Protein AF-A0A533WYY3-F1 (afdb_monomer_lite)

pLDDT: mean 78.89, std 14.31, range [37.66, 95.88]

Secondary structure (DSSP, 8-state):
-THHHHHHHHHHHHHHHHGGGSB-TTT--B-HHHHHHHHHHHHHHHHHHHHHHHHHHHHHHHHHHHTT--HHHHHHHHHHHHHHHHHHHHHHHHHHTTTTPPP-

Sequence (104 aa):
MEYGVYIPVFAALFYVDNRSKYVNPATGRRDSHRIRQDLKKLFAAFSVSEVIFSITRVLMQYGLLQAGTQPYEASMASSLVAWGTFFVAINSMAKLVRLFRHTP

Foldseek 3Di:
DVCPPCVVVVVVVLCVVCVVVQQDPVPRDGNVVVVVVLVVLLVVLLVVLVVQLVVQLVVQLVVCVVVVHDNVVSNVVSNVVSVVSSVVSSVVSCVVSVSPDDDD

Radius of gyration: 18.16 Å; chains: 1; bounding box: 38×18×56 Å

Structure (mmCIF, N/CA/C/O backbone):
data_AF-A0A533WYY3-F1
#
_entry.id   AF-A0A533WYY3-F1
#
loop_
_atom_site.group_PDB
_atom_site.id
_atom_site.type_symbol
_atom_site.label_atom_id
_atom_site.label_alt_id
_atom_site.label_comp_id
_atom_site.label_asym_id
_atom_site.label_entity_id
_atom_site.label_seq_id
_atom_site.pdbx_PDB_ins_code
_atom_site.Cartn_x
_atom_site.Cartn_y
_atom_site.Cartn_z
_atom_site.occupancy
_atom_site.B_iso_or_equiv
_atom_site.auth_seq_id
_atom_site.auth_comp_id
_atom_site.auth_asym_id
_atom_site.auth_atom_id
_atom_site.pdbx_PDB_model_num
ATOM 1 N N . MET A 1 1 ? 12.966 -0.156 11.685 1.00 46.97 1 MET A N 1
ATOM 2 C CA . MET A 1 1 ? 13.664 -1.429 11.393 1.00 46.97 1 MET A CA 1
ATOM 3 C C . MET A 1 1 ? 12.858 -2.342 10.464 1.00 46.97 1 MET A C 1
ATOM 5 O O . MET A 1 1 ? 13.475 -3.016 9.655 1.00 46.97 1 MET A O 1
ATOM 9 N N . GLU A 1 2 ? 11.517 -2.330 10.491 1.00 55.22 2 GLU A N 1
ATOM 10 C CA . GLU A 1 2 ? 10.671 -3.232 9.673 1.00 55.22 2 GLU A CA 1
ATOM 11 C C . GLU A 1 2 ? 10.769 -3.021 8.145 1.00 55.22 2 GLU A C 1
ATOM 13 O O . GLU A 1 2 ? 10.737 -3.984 7.383 1.00 55.22 2 GLU A O 1
ATOM 18 N N . TYR A 1 3 ? 11.000 -1.791 7.675 1.00 57.44 3 TYR A N 1
ATOM 19 C CA . TYR A 1 3 ? 11.135 -1.498 6.238 1.00 57.44 3 TYR A CA 1
ATOM 20 C C . TYR A 1 3 ? 12.451 -1.987 5.610 1.00 5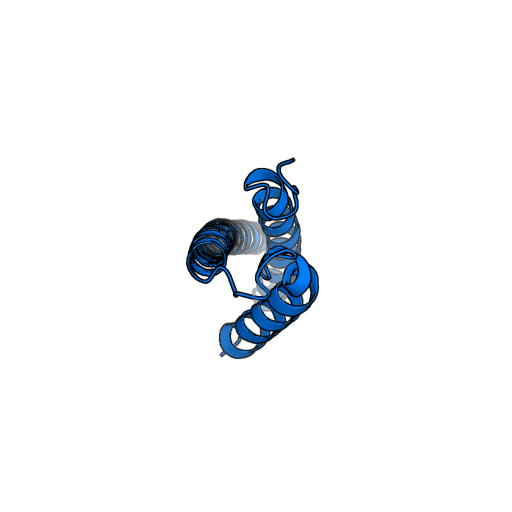7.44 3 TYR A C 1
ATOM 22 O O . TYR A 1 3 ? 12.551 -2.107 4.390 1.00 57.44 3 TYR A O 1
ATOM 30 N N . GLY A 1 4 ? 13.467 -2.281 6.429 1.00 62.44 4 GLY A N 1
ATOM 31 C CA . GLY A 1 4 ? 14.813 -2.621 5.959 1.00 62.44 4 GLY A CA 1
ATOM 32 C C . GLY A 1 4 ? 14.931 -4.008 5.330 1.00 62.44 4 GLY A C 1
ATOM 33 O O . GLY A 1 4 ? 15.888 -4.252 4.607 1.00 62.44 4 GLY A O 1
ATOM 34 N N . VAL A 1 5 ? 13.969 -4.903 5.579 1.00 68.50 5 VAL A N 1
ATOM 35 C CA . VAL A 1 5 ? 13.998 -6.287 5.071 1.00 68.50 5 VAL A CA 1
ATOM 36 C C . VAL A 1 5 ? 13.053 -6.456 3.887 1.00 68.50 5 VAL A C 1
ATOM 38 O O . VAL A 1 5 ? 13.449 -6.966 2.842 1.00 68.50 5 VAL A O 1
ATOM 41 N N . TYR A 1 6 ? 11.814 -5.981 4.011 1.00 65.19 6 TYR A N 1
ATOM 42 C CA . TYR A 1 6 ? 10.808 -6.174 2.969 1.00 65.19 6 TYR A CA 1
ATOM 43 C C . TYR A 1 6 ? 11.150 -5.412 1.671 1.00 65.19 6 TYR A C 1
ATOM 45 O O . TYR A 1 6 ? 11.029 -5.987 0.591 1.00 65.19 6 TYR A O 1
ATOM 53 N N . ILE A 1 7 ? 11.640 -4.166 1.755 1.00 71.31 7 ILE A N 1
ATOM 54 C CA . ILE A 1 7 ? 11.962 -3.349 0.570 1.00 71.31 7 ILE A CA 1
ATOM 55 C C . ILE A 1 7 ? 13.041 -4.011 -0.307 1.00 71.31 7 ILE A C 1
ATOM 57 O O . ILE A 1 7 ? 12.798 -4.171 -1.507 1.00 71.31 7 ILE A O 1
ATOM 61 N N . PRO A 1 8 ? 14.212 -4.428 0.221 1.00 71.81 8 PRO A N 1
ATOM 62 C CA . PRO A 1 8 ? 15.228 -5.071 -0.607 1.00 71.81 8 PRO A CA 1
ATOM 63 C C . PRO A 1 8 ? 14.799 -6.447 -1.122 1.00 71.81 8 PRO A C 1
ATOM 65 O O . PRO A 1 8 ? 15.094 -6.763 -2.274 1.00 71.81 8 PRO A O 1
ATOM 68 N N . VAL A 1 9 ? 14.068 -7.245 -0.333 1.00 74.62 9 VAL A N 1
ATOM 69 C CA . VAL A 1 9 ? 13.549 -8.551 -0.785 1.00 74.62 9 VAL A CA 1
ATOM 70 C C . VAL A 1 9 ? 12.566 -8.371 -1.939 1.00 74.62 9 VAL A C 1
ATOM 72 O O . VAL A 1 9 ? 12.680 -9.037 -2.967 1.00 74.62 9 VAL A O 1
ATOM 75 N N . PHE A 1 10 ? 11.639 -7.425 -1.810 1.00 73.25 10 PHE A N 1
ATOM 76 C CA . PHE A 1 10 ? 10.683 -7.105 -2.860 1.00 73.25 10 PHE A CA 1
ATOM 77 C C . PHE A 1 10 ? 11.373 -6.557 -4.115 1.00 73.25 10 PHE A C 1
ATOM 79 O O . PHE A 1 10 ? 11.071 -7.005 -5.219 1.00 73.25 10 PHE A O 1
ATOM 86 N N . ALA A 1 11 ? 12.348 -5.654 -3.965 1.00 70.19 11 ALA A N 1
ATOM 87 C CA . ALA A 1 11 ? 13.131 -5.138 -5.086 1.00 70.19 11 ALA A CA 1
ATOM 88 C C . ALA A 1 11 ? 13.912 -6.251 -5.810 1.00 70.19 11 ALA A C 1
ATOM 90 O O . ALA A 1 11 ? 13.945 -6.272 -7.042 1.00 70.19 11 ALA A O 1
ATOM 91 N N . ALA A 1 12 ? 14.500 -7.193 -5.064 1.00 72.69 12 ALA A N 1
ATOM 92 C CA . ALA A 1 12 ? 15.213 -8.337 -5.623 1.00 72.69 12 ALA A CA 1
ATOM 93 C C . ALA A 1 12 ? 14.272 -9.277 -6.391 1.00 72.69 12 ALA A C 1
ATOM 95 O O . ALA A 1 12 ? 14.548 -9.601 -7.546 1.00 72.69 12 ALA A O 1
ATOM 96 N N . LEU A 1 13 ? 13.141 -9.666 -5.793 1.00 73.25 13 LEU A N 1
ATOM 97 C CA . LEU A 1 13 ? 12.140 -10.523 -6.436 1.00 73.25 13 LEU A CA 1
ATOM 98 C C . LEU A 1 13 ? 11.544 -9.860 -7.683 1.00 73.25 13 LEU A C 1
ATOM 100 O O . LEU A 1 13 ? 11.487 -10.481 -8.742 1.00 73.25 13 LEU A O 1
ATOM 104 N N . PHE A 1 14 ? 11.181 -8.579 -7.589 1.00 71.12 14 PHE A N 1
ATOM 105 C CA . PHE A 1 14 ? 10.667 -7.805 -8.717 1.00 71.12 14 PHE A CA 1
ATOM 106 C C . PHE A 1 14 ? 11.678 -7.726 -9.866 1.00 71.12 14 PHE A C 1
ATOM 108 O O . PHE A 1 14 ? 11.312 -7.858 -11.040 1.00 71.12 14 PHE A O 1
ATOM 115 N N . TYR A 1 15 ? 12.958 -7.530 -9.532 1.00 69.69 15 TYR A N 1
ATOM 116 C CA . TYR A 1 15 ? 14.034 -7.523 -10.512 1.00 69.69 15 TYR A CA 1
ATOM 117 C C . TYR A 1 15 ? 14.202 -8.892 -11.177 1.00 69.69 15 TYR A C 1
ATOM 119 O O . TYR A 1 15 ? 14.308 -8.942 -12.400 1.00 69.69 15 TYR A O 1
ATOM 127 N N . VAL A 1 16 ? 14.198 -9.988 -10.411 1.00 71.81 16 VAL A N 1
ATOM 128 C CA . VAL A 1 16 ? 14.312 -11.355 -10.951 1.00 71.81 16 VAL A CA 1
ATOM 129 C C . VAL A 1 16 ? 13.164 -11.668 -11.909 1.00 71.81 16 VAL A C 1
ATOM 131 O O . VAL A 1 16 ? 13.428 -12.157 -13.007 1.00 71.81 16 VAL A O 1
ATOM 134 N N . ASP A 1 17 ? 11.933 -11.328 -11.533 1.00 69.94 17 ASP A N 1
ATOM 135 C CA . ASP A 1 17 ? 10.726 -11.597 -12.322 1.00 69.94 17 ASP A CA 1
ATOM 136 C C . ASP A 1 17 ? 10.690 -10.790 -13.635 1.00 69.94 17 ASP A C 1
ATOM 138 O O . ASP A 1 17 ? 10.355 -11.302 -14.701 1.00 69.94 17 ASP A O 1
ATOM 142 N N . ASN A 1 18 ? 11.146 -9.532 -13.605 1.00 66.88 18 ASN A N 1
ATOM 143 C CA . ASN A 1 18 ? 11.105 -8.646 -14.773 1.00 66.88 18 ASN A CA 1
ATOM 144 C C . ASN A 1 18 ? 12.433 -8.566 -15.547 1.00 66.88 18 ASN A C 1
ATOM 146 O O . ASN A 1 18 ? 12.507 -7.851 -16.547 1.00 66.88 18 ASN A O 1
ATOM 150 N N . ARG A 1 19 ? 13.486 -9.303 -15.153 1.00 66.81 19 ARG A N 1
ATOM 151 C CA . ARG A 1 19 ? 14.838 -9.186 -15.748 1.00 66.81 19 ARG A CA 1
ATOM 152 C C . ARG A 1 19 ? 14.858 -9.362 -17.267 1.00 66.81 19 ARG A C 1
ATOM 154 O O . ARG A 1 19 ? 15.629 -8.691 -17.947 1.00 66.81 19 ARG A O 1
ATOM 161 N N . SER A 1 20 ? 13.982 -10.220 -17.794 1.00 63.19 20 SER A N 1
ATOM 162 C CA . SER A 1 20 ? 13.882 -10.504 -19.230 1.00 63.19 20 SER A CA 1
ATOM 163 C C . SER A 1 20 ? 13.279 -9.352 -20.047 1.00 63.19 20 SER A C 1
ATOM 165 O O . SER A 1 20 ? 13.511 -9.295 -21.249 1.00 63.19 20 SER A O 1
ATOM 167 N N . LYS A 1 21 ? 12.545 -8.415 -19.424 1.00 64.69 21 LYS A N 1
ATOM 168 C CA . LYS A 1 21 ? 11.984 -7.222 -20.094 1.00 64.69 21 LYS A CA 1
ATOM 169 C C . LYS A 1 21 ? 13.010 -6.121 -20.349 1.00 64.69 21 LYS A C 1
ATOM 171 O O . LYS A 1 21 ? 12.769 -5.244 -21.175 1.00 64.69 21 LYS A O 1
ATOM 176 N N . TYR A 1 22 ? 14.111 -6.112 -19.601 1.00 65.31 22 TYR A N 1
ATOM 177 C CA . TYR A 1 22 ? 15.064 -4.999 -19.610 1.00 65.31 22 TYR A CA 1
ATOM 178 C C . TYR A 1 22 ? 16.302 -5.262 -20.467 1.00 65.31 22 TYR A C 1
ATOM 180 O O . TYR A 1 22 ? 17.159 -4.386 -20.571 1.00 65.31 22 TYR A O 1
ATOM 188 N N . VAL A 1 23 ? 16.421 -6.450 -21.059 1.00 67.81 23 VAL A N 1
ATOM 189 C CA . VAL A 1 23 ? 17.509 -6.802 -21.972 1.00 67.81 23 VAL A CA 1
ATOM 190 C C . VAL A 1 23 ? 16.953 -6.764 -23.384 1.00 67.81 23 VAL A C 1
ATOM 192 O O . VAL A 1 23 ? 16.017 -7.492 -23.702 1.00 67.81 23 VAL A O 1
ATOM 195 N N . ASN A 1 24 ? 17.502 -5.891 -24.226 1.00 62.69 24 ASN A N 1
ATOM 196 C CA . ASN A 1 24 ? 17.064 -5.790 -25.610 1.00 62.69 24 ASN A CA 1
ATOM 197 C C . ASN A 1 24 ? 17.518 -7.050 -26.381 1.00 62.69 24 ASN A C 1
ATOM 199 O O . ASN A 1 24 ? 18.729 -7.260 -26.506 1.00 62.69 24 ASN A O 1
ATOM 203 N N . PRO A 1 25 ? 16.595 -7.879 -26.906 1.00 61.06 25 PRO A N 1
ATOM 204 C CA . PRO A 1 25 ? 16.933 -9.168 -27.515 1.00 61.06 25 PRO A CA 1
ATOM 205 C C . PRO A 1 25 ? 17.814 -9.041 -28.766 1.00 61.06 25 PRO A C 1
ATOM 207 O O . PRO A 1 25 ? 18.536 -9.976 -29.091 1.00 61.06 25 PRO A O 1
ATOM 210 N N . ALA A 1 26 ? 17.810 -7.883 -29.436 1.00 60.03 26 ALA A N 1
ATO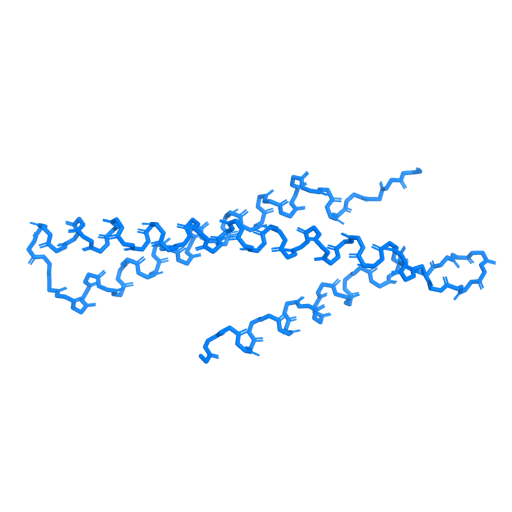M 211 C CA . ALA A 1 26 ? 18.599 -7.650 -30.647 1.00 60.03 26 ALA A CA 1
ATOM 212 C C . ALA A 1 26 ? 20.035 -7.155 -30.380 1.00 60.03 26 ALA A C 1
ATOM 214 O O . ALA A 1 26 ? 20.904 -7.303 -31.231 1.00 60.03 26 ALA A O 1
ATOM 215 N N . THR A 1 27 ? 20.301 -6.537 -29.222 1.00 66.12 27 THR A N 1
ATOM 216 C CA . THR A 1 27 ? 21.604 -5.895 -28.932 1.00 66.12 27 THR A CA 1
ATOM 217 C C . THR A 1 27 ? 22.262 -6.379 -27.643 1.00 66.12 27 THR A C 1
ATOM 219 O O . THR A 1 27 ? 23.393 -5.991 -27.355 1.00 66.12 27 THR A O 1
ATOM 222 N N . GLY A 1 28 ? 21.560 -7.173 -26.826 1.00 65.75 28 GLY A N 1
ATOM 223 C CA . GLY A 1 28 ? 22.019 -7.632 -25.511 1.00 65.75 28 GLY A CA 1
ATOM 224 C C . GLY A 1 28 ? 22.198 -6.512 -24.478 1.00 65.75 28 GLY A C 1
ATOM 225 O O . GLY A 1 28 ? 22.589 -6.771 -23.340 1.00 65.75 28 GLY A O 1
ATOM 226 N N . ARG A 1 29 ? 21.923 -5.252 -24.846 1.00 66.12 29 ARG A N 1
ATOM 227 C CA . ARG A 1 29 ? 22.117 -4.088 -23.979 1.00 66.12 29 ARG A CA 1
ATOM 228 C C . ARG A 1 29 ? 20.940 -3.919 -23.027 1.00 66.12 29 ARG A C 1
ATOM 230 O O . ARG A 1 29 ? 19.779 -4.118 -23.388 1.00 66.12 29 ARG A O 1
ATOM 237 N N . ARG A 1 30 ? 21.268 -3.534 -21.795 1.00 68.44 30 ARG A N 1
ATOM 238 C CA . ARG A 1 30 ? 20.318 -3.341 -20.700 1.00 68.44 30 ARG A CA 1
ATOM 239 C C . ARG A 1 30 ? 19.717 -1.938 -20.767 1.00 68.44 30 ARG A C 1
ATOM 241 O O . ARG A 1 30 ? 20.450 -0.951 -20.722 1.00 68.44 30 ARG A O 1
ATOM 248 N N . ASP A 1 31 ? 18.396 -1.845 -20.848 1.00 72.69 31 ASP A N 1
ATOM 249 C CA . ASP A 1 31 ? 17.674 -0.572 -20.862 1.00 72.69 31 ASP A CA 1
ATOM 250 C C . ASP A 1 31 ? 17.508 -0.030 -19.431 1.00 72.69 31 ASP A C 1
ATOM 252 O O . ASP A 1 31 ? 16.482 -0.190 -18.762 1.00 72.69 31 ASP A O 1
ATOM 256 N N . SER A 1 32 ? 18.571 0.609 -18.940 1.00 69.69 32 SER A N 1
ATOM 257 C CA . SER A 1 32 ? 18.606 1.235 -17.612 1.00 69.69 32 SER A CA 1
ATOM 258 C C . SER A 1 32 ? 17.599 2.379 -17.448 1.00 69.69 32 SER A C 1
ATOM 260 O O . SER A 1 32 ? 17.224 2.695 -16.316 1.00 69.69 32 SER A O 1
ATOM 262 N N . HIS A 1 33 ? 17.141 3.000 -18.541 1.00 73.44 33 HIS A N 1
ATOM 263 C CA . HIS A 1 33 ? 16.135 4.060 -18.482 1.00 73.44 33 HIS A CA 1
ATOM 264 C C . HIS A 1 33 ? 14.767 3.477 -18.105 1.00 73.44 33 HIS A C 1
ATOM 266 O O . HIS A 1 33 ? 14.123 3.957 -17.166 1.00 73.44 33 HIS A O 1
ATOM 272 N N . ARG A 1 34 ? 14.372 2.378 -18.758 1.00 72.62 34 ARG A N 1
ATOM 273 C CA . ARG A 1 34 ? 13.119 1.667 -18.469 1.00 72.62 34 ARG A CA 1
ATOM 274 C C . ARG A 1 34 ? 13.094 1.089 -17.051 1.00 72.62 34 ARG A C 1
ATOM 276 O O . ARG A 1 34 ? 12.101 1.256 -16.348 1.00 72.62 34 ARG A O 1
ATOM 283 N N . ILE A 1 35 ? 14.222 0.543 -16.581 1.00 73.75 35 ILE A N 1
ATOM 284 C CA . ILE A 1 35 ? 14.383 0.079 -15.189 1.00 73.75 35 ILE A CA 1
ATOM 285 C C . ILE A 1 35 ? 14.114 1.216 -14.191 1.00 73.75 35 ILE A C 1
ATOM 287 O O . ILE A 1 35 ? 13.330 1.051 -13.256 1.00 73.75 35 ILE A O 1
ATOM 291 N N . ARG A 1 36 ? 14.740 2.388 -14.380 1.00 71.75 36 ARG A N 1
ATOM 292 C CA . ARG A 1 36 ? 14.544 3.543 -13.483 1.00 71.75 36 ARG A CA 1
ATOM 293 C C . ARG A 1 36 ? 13.098 4.035 -13.486 1.00 71.75 36 ARG A C 1
ATOM 295 O O . ARG A 1 36 ? 12.602 4.454 -12.442 1.00 71.75 36 ARG A O 1
ATOM 302 N N . GLN A 1 37 ? 12.424 4.003 -14.632 1.00 78.25 37 GLN A N 1
ATOM 303 C CA . GLN A 1 37 ? 11.025 4.414 -14.734 1.00 78.25 37 GLN A CA 1
ATOM 304 C C . GLN A 1 37 ? 10.089 3.458 -13.982 1.00 78.25 37 GLN A C 1
ATOM 306 O O . GLN A 1 37 ? 9.200 3.918 -13.262 1.00 78.25 37 GLN A O 1
ATOM 311 N N . ASP A 1 38 ? 10.311 2.149 -14.095 1.00 76.06 38 ASP A N 1
ATOM 312 C CA . ASP A 1 38 ? 9.512 1.144 -13.389 1.00 76.06 38 ASP A CA 1
ATOM 313 C C . ASP A 1 38 ? 9.797 1.124 -11.879 1.00 76.06 38 ASP A C 1
ATOM 315 O O . ASP A 1 38 ? 8.867 0.997 -11.086 1.00 76.06 38 ASP A O 1
ATOM 319 N N . LEU A 1 39 ? 11.032 1.411 -11.456 1.00 76.88 39 LEU A N 1
ATOM 320 C CA . LEU A 1 39 ? 11.358 1.666 -10.045 1.00 76.88 39 LEU A CA 1
ATOM 321 C C . LEU A 1 39 ? 10.610 2.879 -9.474 1.00 76.88 39 LEU A C 1
ATOM 323 O O . LEU A 1 39 ? 10.082 2.799 -8.369 1.00 76.88 39 LEU A O 1
ATOM 327 N N . LYS A 1 40 ? 10.520 3.994 -10.214 1.00 77.88 40 LYS A N 1
ATOM 328 C CA . LYS A 1 40 ? 9.759 5.181 -9.767 1.00 77.88 40 LYS A CA 1
ATOM 329 C C . LYS A 1 40 ? 8.276 4.866 -9.584 1.00 77.88 40 LYS A C 1
ATOM 331 O O . LYS A 1 40 ? 7.673 5.271 -8.596 1.00 77.88 40 LYS A O 1
ATOM 336 N N . LYS A 1 41 ? 7.700 4.123 -10.529 1.00 80.88 41 LYS A N 1
ATOM 337 C CA . LYS A 1 41 ? 6.317 3.636 -10.476 1.00 80.88 41 LYS A CA 1
ATOM 338 C C . LYS A 1 41 ? 6.073 2.731 -9.269 1.00 80.88 41 LYS A C 1
ATOM 340 O O . LYS A 1 41 ? 5.069 2.890 -8.580 1.00 80.88 41 LYS A O 1
ATOM 345 N N . LEU A 1 42 ? 7.003 1.815 -9.008 1.00 80.25 42 LEU A N 1
ATOM 346 C CA . LEU A 1 42 ? 6.956 0.906 -7.870 1.00 80.25 42 LEU A CA 1
ATOM 347 C C . LEU A 1 42 ? 7.032 1.662 -6.542 1.00 80.25 42 LEU A C 1
ATOM 349 O O . LEU A 1 42 ? 6.226 1.415 -5.650 1.00 80.25 42 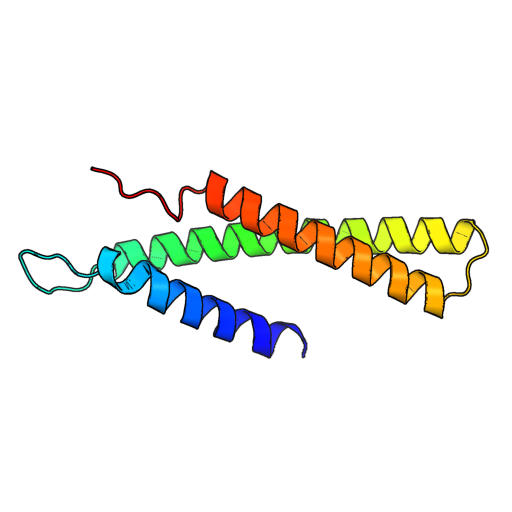LEU A O 1
ATOM 353 N N . PHE A 1 43 ? 7.952 2.621 -6.441 1.00 80.88 43 PHE A N 1
ATOM 354 C CA . PHE A 1 43 ? 8.087 3.470 -5.263 1.00 80.88 43 PHE A CA 1
ATOM 355 C C . PHE A 1 43 ? 6.816 4.290 -5.019 1.00 80.88 43 PHE A C 1
ATOM 357 O O . PHE A 1 43 ? 6.317 4.314 -3.903 1.00 80.88 43 PHE A O 1
ATOM 364 N N . ALA A 1 44 ? 6.231 4.881 -6.066 1.00 83.88 44 ALA A N 1
ATOM 365 C CA . ALA A 1 44 ? 4.970 5.612 -5.951 1.00 83.88 44 ALA A CA 1
ATOM 366 C C . ALA A 1 44 ? 3.811 4.712 -5.478 1.00 83.88 44 ALA A C 1
ATOM 368 O O . ALA A 1 44 ? 3.069 5.089 -4.574 1.00 83.88 44 ALA A O 1
ATOM 369 N N . ALA A 1 45 ? 3.678 3.508 -6.045 1.00 85.19 45 ALA A N 1
ATOM 370 C CA . ALA A 1 45 ? 2.684 2.521 -5.618 1.00 85.19 45 ALA A CA 1
ATOM 371 C C . ALA A 1 45 ? 2.862 2.115 -4.146 1.00 85.19 45 ALA A C 1
ATOM 373 O O . ALA A 1 45 ? 1.883 2.031 -3.400 1.00 85.19 45 ALA A O 1
ATOM 374 N N . PHE A 1 46 ? 4.110 1.898 -3.728 1.00 85.19 46 PHE A N 1
ATOM 375 C CA . PHE A 1 46 ? 4.455 1.585 -2.348 1.00 85.19 46 PHE A CA 1
ATOM 376 C C . PHE A 1 46 ? 4.089 2.738 -1.405 1.00 85.19 46 PHE A C 1
ATOM 378 O O . PHE A 1 46 ? 3.362 2.519 -0.441 1.00 85.19 46 PHE A O 1
ATOM 385 N N . SER A 1 47 ? 4.491 3.974 -1.723 1.00 86.44 47 SER A N 1
ATOM 386 C CA . SER A 1 47 ? 4.177 5.154 -0.906 1.00 86.44 47 SER A CA 1
ATOM 387 C C . SER A 1 47 ? 2.673 5.356 -0.716 1.00 86.44 47 SER A C 1
ATOM 389 O O . SER A 1 47 ? 2.232 5.621 0.398 1.00 86.44 47 SER A O 1
ATOM 391 N N . VAL A 1 48 ? 1.871 5.197 -1.774 1.00 88.56 48 VAL A N 1
ATOM 392 C CA . VAL A 1 48 ? 0.405 5.305 -1.667 1.00 88.56 48 VAL A CA 1
ATOM 393 C C . VAL A 1 48 ? -0.166 4.205 -0.769 1.00 88.56 48 VAL A C 1
ATOM 395 O O . VAL A 1 48 ? -1.023 4.478 0.069 1.00 88.56 48 VAL A O 1
ATOM 398 N N . SER A 1 49 ? 0.330 2.975 -0.906 1.00 89.19 49 SER A N 1
ATOM 399 C CA . SER A 1 49 ? -0.121 1.842 -0.088 1.00 89.19 49 SER A CA 1
ATOM 400 C C . SER A 1 49 ? 0.227 2.034 1.389 1.00 89.19 49 SER A C 1
ATOM 402 O O . SER A 1 49 ? -0.582 1.704 2.252 1.00 89.19 49 SER A O 1
ATOM 404 N N . GLU A 1 50 ? 1.380 2.634 1.683 1.00 88.69 50 GLU A N 1
ATOM 405 C CA . GLU A 1 50 ? 1.811 2.934 3.051 1.00 88.69 50 GLU A CA 1
ATOM 406 C C . GLU A 1 50 ? 0.932 3.994 3.726 1.00 88.69 50 GLU A C 1
ATOM 408 O O . GLU A 1 50 ? 0.576 3.883 4.901 1.00 88.69 50 GLU A O 1
ATOM 413 N N . VAL A 1 51 ? 0.520 5.016 2.972 1.00 93.19 51 VAL A N 1
ATOM 414 C CA . VAL A 1 51 ? -0.430 6.020 3.470 1.00 93.19 51 VAL A CA 1
ATOM 415 C C . VAL A 1 51 ? -1.765 5.358 3.818 1.00 93.19 51 VAL A C 1
ATOM 417 O O . VAL A 1 51 ? -2.314 5.620 4.888 1.00 93.19 51 VAL A O 1
ATOM 420 N N . ILE A 1 52 ? -2.254 4.455 2.960 1.00 92.88 52 ILE A N 1
ATOM 421 C CA . ILE A 1 52 ? -3.475 3.680 3.222 1.00 92.88 52 ILE A CA 1
ATOM 422 C C . ILE A 1 52 ? -3.304 2.824 4.482 1.00 92.88 52 ILE A C 1
ATOM 424 O O . ILE A 1 52 ? -4.157 2.885 5.364 1.00 92.88 52 ILE A O 1
ATOM 428 N N . PHE A 1 53 ? -2.193 2.091 4.611 1.00 92.94 53 PHE A N 1
ATOM 429 C CA . PHE A 1 53 ? -1.883 1.294 5.803 1.00 92.94 53 PHE A CA 1
ATOM 430 C C . PHE A 1 53 ? -1.950 2.132 7.081 1.00 92.94 53 PHE A C 1
ATOM 432 O O . PHE A 1 53 ? -2.636 1.758 8.033 1.00 92.94 53 PHE A O 1
ATOM 439 N N . SER A 1 54 ? -1.272 3.282 7.090 1.00 93.62 54 SER A N 1
ATOM 440 C CA . SER A 1 54 ? -1.197 4.158 8.258 1.00 93.62 54 SER A CA 1
ATOM 441 C C . SER A 1 54 ? -2.581 4.671 8.669 1.00 93.62 54 SER A C 1
ATOM 443 O O . SER A 1 54 ? -2.964 4.564 9.836 1.00 93.62 54 SER A O 1
ATOM 445 N N . ILE A 1 55 ? -3.379 5.138 7.701 1.00 95.88 55 ILE A N 1
ATOM 446 C CA . ILE A 1 55 ? -4.746 5.618 7.949 1.00 95.88 55 ILE A CA 1
ATOM 447 C C . ILE A 1 55 ? -5.634 4.479 8.463 1.00 95.88 55 ILE A C 1
ATOM 449 O O . ILE A 1 55 ? -6.289 4.633 9.494 1.00 95.88 55 ILE A O 1
ATOM 453 N N . THR A 1 56 ? -5.636 3.323 7.792 1.00 94.31 56 THR A N 1
ATOM 454 C CA . THR A 1 56 ? -6.442 2.162 8.196 1.00 94.31 56 THR A CA 1
ATOM 455 C C . THR A 1 56 ? -6.079 1.693 9.600 1.00 94.31 56 THR A C 1
ATOM 457 O O . THR A 1 56 ? -6.976 1.442 10.406 1.00 94.31 56 THR A O 1
ATOM 460 N N . ARG A 1 57 ? -4.784 1.619 9.927 1.00 94.94 57 ARG A N 1
ATOM 461 C CA . ARG A 1 57 ? -4.315 1.204 11.252 1.00 94.94 57 ARG A CA 1
ATOM 462 C C . ARG A 1 57 ? -4.820 2.146 12.339 1.00 94.94 57 ARG A C 1
ATOM 464 O O . ARG A 1 57 ? -5.365 1.676 13.334 1.00 94.94 57 ARG A O 1
ATOM 471 N N . VAL A 1 58 ? -4.670 3.457 12.142 1.00 95.00 58 VAL A N 1
ATOM 472 C CA . VAL A 1 58 ? -5.090 4.464 13.128 1.00 95.00 58 VAL A CA 1
ATOM 473 C C . VAL A 1 58 ? -6.605 4.452 13.313 1.00 95.00 58 VAL A C 1
ATOM 475 O O . VAL A 1 58 ? -7.069 4.395 14.450 1.00 95.00 58 VAL A O 1
ATOM 478 N N . LEU A 1 59 ? -7.377 4.446 12.221 1.00 95.62 59 LEU A N 1
ATOM 479 C CA . LEU A 1 59 ? -8.841 4.419 12.288 1.00 95.62 59 LEU A CA 1
ATOM 480 C C . LEU A 1 59 ? -9.354 3.157 12.987 1.00 95.62 59 LEU A C 1
ATOM 482 O O . LEU A 1 59 ? -10.197 3.248 13.879 1.00 95.62 59 LEU A O 1
ATOM 486 N N . MET A 1 60 ? -8.816 1.989 12.625 1.00 94.38 60 MET A N 1
ATOM 487 C CA . MET A 1 60 ? -9.241 0.722 13.216 1.00 94.38 60 MET A CA 1
ATOM 488 C C . MET A 1 60 ? -8.856 0.637 14.695 1.00 94.38 60 MET A C 1
ATOM 490 O O . MET A 1 60 ? -9.662 0.218 15.523 1.00 94.38 60 MET A O 1
ATOM 494 N N . GLN A 1 61 ? -7.646 1.074 15.049 1.00 94.50 61 GLN A N 1
ATOM 495 C CA . GLN A 1 61 ? -7.196 1.086 16.438 1.00 94.50 61 GLN A CA 1
ATOM 496 C C . GLN A 1 61 ? -8.042 2.030 17.292 1.00 94.50 61 GLN A C 1
ATOM 498 O O . GLN A 1 61 ? -8.459 1.654 18.384 1.00 94.50 61 GLN A O 1
ATOM 503 N N . TYR A 1 62 ? -8.329 3.231 16.787 1.00 95.25 62 TYR A N 1
ATOM 504 C CA . TYR A 1 62 ? -9.184 4.194 17.472 1.00 95.25 62 TYR A CA 1
ATOM 505 C C . TYR A 1 62 ? -10.602 3.647 17.680 1.00 95.25 62 TYR A C 1
ATOM 507 O O . TYR A 1 62 ? -11.120 3.710 18.794 1.00 95.25 62 TYR A O 1
ATOM 515 N N . GLY A 1 63 ? -11.195 3.040 16.647 1.00 94.62 63 GLY A N 1
ATOM 516 C CA . GLY A 1 63 ? -12.520 2.425 16.744 1.00 94.62 63 GLY A CA 1
ATOM 517 C C . GLY A 1 63 ? -12.582 1.288 17.769 1.00 94.62 63 GLY A C 1
ATOM 518 O O . GLY A 1 63 ? -13.509 1.233 18.574 1.00 94.62 63 GLY A O 1
ATOM 519 N N . LEU A 1 64 ? -11.570 0.415 17.807 1.00 94.12 64 LEU A N 1
ATOM 520 C CA . LEU A 1 64 ? -11.508 -0.684 18.780 1.00 94.12 64 LEU A CA 1
ATOM 521 C C . LEU A 1 64 ? -11.329 -0.184 20.219 1.00 94.12 64 LEU A C 1
ATOM 523 O O . LEU A 1 64 ? -11.949 -0.725 21.136 1.00 94.12 64 LEU A O 1
ATOM 527 N N . LEU A 1 65 ? -10.526 0.865 20.417 1.00 95.25 65 LEU A N 1
ATOM 528 C CA . LEU A 1 65 ? -10.361 1.502 21.726 1.00 95.25 65 LEU A CA 1
ATOM 529 C C . LEU A 1 65 ? -11.666 2.146 22.211 1.00 95.25 65 LEU A C 1
ATOM 531 O O . LEU A 1 65 ? -12.018 1.996 23.378 1.00 95.25 65 LEU A O 1
ATOM 535 N N . GLN A 1 66 ? -12.415 2.811 21.325 1.00 95.12 66 GLN A N 1
ATOM 536 C CA . GLN A 1 66 ? -13.737 3.352 21.663 1.00 95.12 66 GLN A CA 1
ATOM 537 C C . GLN A 1 66 ? -14.752 2.260 22.016 1.00 95.12 66 GLN A C 1
ATOM 539 O O . GLN A 1 66 ? -15.608 2.477 22.869 1.00 95.12 66 GLN A O 1
ATOM 544 N N . ALA A 1 67 ? -14.634 1.078 21.410 1.00 93.12 67 ALA A N 1
ATOM 545 C CA . ALA A 1 67 ? -15.454 -0.086 21.738 1.00 93.12 67 ALA A CA 1
ATOM 546 C C . ALA A 1 67 ? -15.073 -0.759 23.077 1.00 93.12 67 ALA A C 1
ATOM 548 O O . ALA A 1 67 ? -15.677 -1.765 23.443 1.00 93.12 67 ALA A O 1
ATOM 549 N N . GLY A 1 68 ? -14.085 -0.230 23.811 1.00 92.12 68 GLY A N 1
ATOM 550 C CA . GLY A 1 68 ? -13.648 -0.760 25.107 1.00 92.12 68 GLY A CA 1
ATOM 551 C C . GLY A 1 68 ? -12.676 -1.940 25.015 1.00 92.12 68 GLY A C 1
ATOM 552 O O . GLY A 1 68 ? -12.423 -2.607 26.016 1.00 92.12 68 GLY A O 1
ATOM 553 N N . THR A 1 69 ? -12.119 -2.199 23.829 1.00 92.12 69 THR A N 1
ATOM 554 C CA . THR A 1 69 ? -11.125 -3.262 23.624 1.00 92.12 69 THR A CA 1
ATOM 555 C C . THR A 1 69 ? -9.813 -2.893 24.316 1.00 92.12 69 THR A C 1
ATOM 557 O O . THR A 1 69 ? -9.415 -1.723 24.325 1.00 92.12 69 THR A O 1
ATOM 560 N N . GLN A 1 70 ? -9.095 -3.878 24.864 1.00 94.12 70 GLN A N 1
ATOM 561 C CA . GLN A 1 70 ? -7.800 -3.609 25.486 1.00 94.12 70 GLN A CA 1
ATOM 562 C C . GLN A 1 70 ? -6.792 -3.041 24.469 1.00 94.12 70 GLN A C 1
ATOM 564 O O . GLN A 1 70 ? -6.766 -3.480 23.316 1.00 94.12 70 GLN A O 1
ATOM 569 N N . PRO A 1 71 ? -5.897 -2.118 24.877 1.00 91.81 71 PRO A N 1
ATOM 570 C CA . PRO A 1 71 ? -4.960 -1.475 23.954 1.00 91.81 71 PRO A CA 1
ATOM 571 C C . PRO A 1 71 ? -4.053 -2.437 23.179 1.00 91.81 71 PRO A C 1
ATOM 573 O O . PRO A 1 71 ? -3.729 -2.172 22.020 1.00 91.81 71 PRO A O 1
ATOM 576 N N . TYR A 1 72 ? -3.651 -3.553 23.794 1.00 93.50 72 TYR A N 1
ATOM 577 C CA . TYR A 1 72 ? -2.800 -4.547 23.137 1.00 93.50 72 TYR A CA 1
ATOM 578 C C . TYR A 1 72 ? -3.563 -5.289 22.024 1.00 93.50 72 TYR A C 1
ATOM 580 O O . TYR A 1 72 ? -3.071 -5.372 20.898 1.00 93.50 72 TYR A O 1
ATOM 588 N N . GLU A 1 73 ? -4.789 -5.743 22.303 1.00 92.25 73 GLU A N 1
ATOM 589 C CA . GLU A 1 73 ? -5.648 -6.446 21.340 1.00 92.25 73 GLU A CA 1
ATOM 590 C C . GLU A 1 73 ? -6.041 -5.525 20.188 1.00 92.25 73 GLU A C 1
ATOM 592 O O . GLU A 1 73 ? -5.939 -5.902 19.019 1.00 92.25 73 GLU A O 1
ATOM 597 N N . ALA A 1 74 ? -6.404 -4.280 20.513 1.00 93.69 74 ALA A N 1
ATOM 598 C CA . ALA A 1 74 ? -6.736 -3.258 19.532 1.00 93.69 74 ALA A CA 1
ATOM 599 C C . ALA A 1 74 ? -5.565 -2.986 18.575 1.00 93.69 74 ALA A C 1
ATOM 601 O O . ALA A 1 74 ? -5.771 -2.871 17.368 1.00 93.69 74 ALA A O 1
ATOM 602 N N . SER A 1 75 ? -4.335 -2.921 19.098 1.00 92.75 75 SER A N 1
ATOM 603 C CA . SER A 1 75 ? -3.118 -2.725 18.300 1.00 92.75 75 SER A CA 1
ATOM 604 C C . SER A 1 75 ? -2.813 -3.921 17.393 1.00 92.75 75 SER A C 1
ATOM 606 O O . SER A 1 75 ? -2.452 -3.743 16.227 1.00 92.75 75 SER A O 1
ATOM 608 N N . MET A 1 76 ? -2.976 -5.147 17.895 1.00 94.31 76 MET A N 1
ATOM 609 C CA . MET A 1 76 ? -2.753 -6.353 17.094 1.00 94.31 76 MET A CA 1
ATOM 610 C C . MET A 1 76 ? -3.780 -6.471 15.965 1.00 94.31 76 MET A C 1
ATOM 612 O O . MET A 1 76 ? -3.401 -6.630 14.802 1.00 94.31 76 MET A O 1
ATOM 616 N N . ALA A 1 77 ? -5.068 -6.333 16.288 1.00 93.62 77 ALA A N 1
ATOM 617 C CA . ALA A 1 77 ? -6.150 -6.430 15.315 1.00 93.62 77 ALA A CA 1
ATOM 618 C C . ALA A 1 77 ? -6.072 -5.323 14.252 1.00 93.62 77 ALA A C 1
ATOM 620 O O . ALA A 1 77 ? -6.174 -5.611 13.058 1.00 93.62 77 ALA A O 1
ATOM 621 N N . SER A 1 78 ? -5.818 -4.072 14.654 1.00 93.06 78 SER A N 1
ATOM 622 C CA . SER A 1 78 ? -5.671 -2.961 13.708 1.00 93.06 78 SER A CA 1
ATOM 623 C C . SER A 1 78 ? -4.484 -3.159 12.770 1.00 93.06 78 S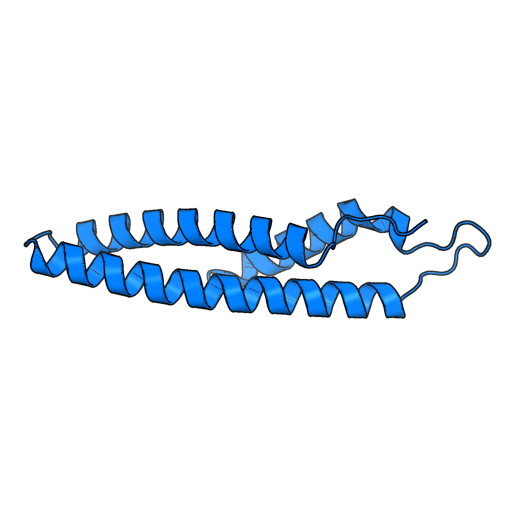ER A C 1
ATOM 625 O O . SER A 1 78 ? -4.598 -2.898 11.572 1.00 93.06 78 SER A O 1
ATOM 627 N N . SER A 1 79 ? -3.363 -3.669 13.287 1.00 93.44 79 SER A N 1
ATOM 628 C CA . SER A 1 79 ? -2.167 -3.936 12.487 1.00 93.44 79 SER A CA 1
ATOM 629 C C . SER A 1 79 ? -2.423 -5.046 11.466 1.00 93.44 79 SER A C 1
ATOM 631 O O . SER A 1 79 ? -2.057 -4.889 10.305 1.00 93.44 79 SER A O 1
ATOM 633 N N . LEU A 1 80 ? -3.103 -6.133 11.851 1.00 94.44 80 LEU A N 1
ATOM 634 C CA . LEU A 1 80 ? -3.463 -7.219 10.930 1.00 94.44 80 LEU A CA 1
ATOM 635 C C . LEU A 1 80 ? -4.376 -6.737 9.793 1.00 94.44 80 LEU A C 1
ATOM 637 O O . LEU A 1 80 ? -4.119 -7.033 8.624 1.00 94.44 80 LEU A O 1
ATOM 641 N N . VAL A 1 81 ? -5.407 -5.953 10.118 1.00 94.12 81 VAL A N 1
ATOM 642 C CA . VAL A 1 81 ? -6.329 -5.381 9.119 1.00 94.12 81 VAL A CA 1
ATOM 643 C C . VAL A 1 81 ? -5.601 -4.408 8.189 1.00 94.12 81 VAL A C 1
ATOM 645 O O . VAL A 1 81 ? -5.800 -4.438 6.970 1.00 94.12 81 VAL A O 1
ATOM 648 N N . ALA A 1 82 ? -4.725 -3.569 8.744 1.00 92.75 82 ALA A N 1
ATOM 649 C CA . ALA A 1 82 ? -3.928 -2.636 7.964 1.00 92.75 82 ALA A CA 1
ATOM 650 C C . ALA A 1 82 ? -2.993 -3.374 6.996 1.00 92.75 82 ALA A C 1
ATOM 652 O O . ALA A 1 82 ? -2.968 -3.030 5.816 1.00 92.75 82 ALA A O 1
ATOM 653 N N . TRP A 1 83 ? -2.303 -4.431 7.441 1.00 92.62 83 TRP A N 1
ATOM 654 C CA . TRP A 1 83 ? -1.456 -5.261 6.575 1.00 92.62 83 TRP A CA 1
ATOM 655 C C . TRP A 1 83 ? -2.255 -5.915 5.443 1.00 92.62 83 TRP A C 1
ATOM 657 O O . TRP A 1 83 ? -1.830 -5.871 4.288 1.00 92.62 83 TRP A O 1
ATOM 667 N N . GLY A 1 84 ? -3.440 -6.458 5.735 1.00 92.50 84 GLY A N 1
ATOM 668 C CA . GLY A 1 84 ? -4.329 -6.997 4.701 1.00 92.50 84 GLY A CA 1
ATOM 669 C C . GLY A 1 84 ? -4.707 -5.942 3.654 1.00 92.50 84 GLY A C 1
ATOM 670 O O . GLY A 1 84 ? -4.590 -6.176 2.450 1.00 92.50 84 GLY A O 1
ATOM 671 N N . THR A 1 85 ? -5.079 -4.746 4.112 1.00 92.12 85 THR A N 1
ATOM 672 C CA . THR A 1 85 ? -5.447 -3.621 3.237 1.00 92.12 85 THR A CA 1
ATOM 673 C C . THR A 1 85 ? -4.256 -3.137 2.407 1.00 92.12 85 THR A C 1
ATOM 675 O O . THR A 1 85 ? -4.398 -2.894 1.207 1.00 92.12 85 THR A O 1
ATOM 678 N N . PHE A 1 86 ? -3.067 -3.065 3.009 1.00 90.94 86 PHE A N 1
ATOM 679 C CA . PHE A 1 86 ? -1.818 -2.716 2.337 1.00 90.94 86 PHE A CA 1
ATOM 680 C C . PHE A 1 86 ? -1.517 -3.665 1.176 1.00 90.94 86 PHE A C 1
ATOM 682 O O . PHE A 1 86 ? -1.247 -3.209 0.063 1.00 90.94 86 PHE A O 1
ATOM 689 N N . PHE A 1 87 ? -1.612 -4.981 1.397 1.00 88.25 87 PHE A N 1
ATOM 690 C CA . PHE A 1 87 ? -1.358 -5.959 0.340 1.00 88.25 87 PHE A CA 1
ATOM 691 C C . PHE A 1 87 ? -2.365 -5.841 -0.806 1.00 88.25 87 PHE A C 1
ATOM 693 O O . PHE A 1 87 ? -1.976 -5.928 -1.972 1.00 88.25 87 PHE A O 1
ATOM 700 N N . VAL A 1 88 ? -3.642 -5.590 -0.513 1.00 90.12 88 VAL A N 1
ATOM 701 C CA . VAL A 1 88 ? -4.648 -5.346 -1.558 1.00 90.12 88 VAL A CA 1
ATOM 702 C C . VAL A 1 88 ? -4.329 -4.066 -2.337 1.00 90.12 88 VAL A C 1
ATOM 704 O O . VAL A 1 88 ? -4.362 -4.076 -3.573 1.00 90.12 88 VAL A O 1
ATOM 707 N N . ALA A 1 89 ? -3.973 -2.984 -1.641 1.00 88.50 89 ALA A N 1
ATOM 708 C CA . ALA A 1 89 ? -3.642 -1.698 -2.247 1.00 88.50 89 ALA A CA 1
ATOM 709 C C . ALA A 1 89 ? -2.418 -1.799 -3.166 1.00 88.50 89 ALA A C 1
ATOM 711 O O . ALA A 1 89 ? -2.511 -1.435 -4.340 1.00 88.50 89 ALA A O 1
ATOM 712 N N . ILE A 1 90 ? -1.308 -2.370 -2.689 1.00 86.12 90 ILE A N 1
ATOM 713 C CA . ILE A 1 90 ? -0.066 -2.442 -3.468 1.00 86.12 90 ILE A CA 1
ATOM 714 C C . ILE A 1 90 ? -0.212 -3.334 -4.701 1.00 86.12 90 ILE A C 1
ATOM 716 O O . ILE A 1 90 ? 0.266 -2.972 -5.777 1.00 86.12 90 ILE A O 1
ATOM 720 N N . ASN A 1 91 ? -0.933 -4.455 -4.590 1.00 85.69 91 ASN A N 1
ATOM 721 C CA . ASN A 1 91 ? -1.213 -5.325 -5.734 1.00 85.69 91 ASN A CA 1
ATOM 722 C C . ASN A 1 91 ? -2.114 -4.625 -6.761 1.00 85.69 91 ASN A C 1
ATOM 724 O O . ASN A 1 91 ? -1.856 -4.689 -7.968 1.00 85.69 91 ASN A O 1
ATOM 728 N N . SER A 1 92 ? -3.136 -3.904 -6.294 1.00 83.50 92 SER A N 1
ATOM 729 C CA . SER A 1 92 ? -4.023 -3.121 -7.162 1.00 83.50 92 SER A CA 1
ATOM 730 C C . SER A 1 92 ? -3.257 -2.015 -7.890 1.00 83.50 92 SER A C 1
ATOM 732 O O . SER A 1 92 ? -3.393 -1.867 -9.107 1.00 83.50 92 SER A O 1
ATOM 734 N N . MET A 1 93 ? -2.385 -1.295 -7.184 1.00 80.44 93 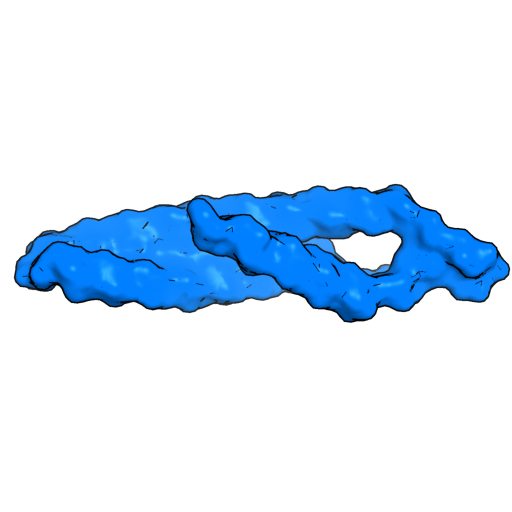MET A N 1
ATOM 735 C CA . MET A 1 93 ? -1.576 -0.219 -7.756 1.00 80.44 93 MET A CA 1
ATOM 736 C C . MET A 1 93 ? -0.510 -0.741 -8.719 1.00 80.44 93 MET A C 1
ATOM 738 O O . MET A 1 93 ? -0.342 -0.179 -9.802 1.00 80.44 93 MET A O 1
ATOM 742 N N . ALA A 1 94 ? 0.146 -1.859 -8.408 1.00 77.19 94 ALA A N 1
ATOM 743 C CA . ALA A 1 94 ? 1.078 -2.508 -9.330 1.00 77.19 94 ALA A CA 1
ATOM 744 C C . ALA A 1 94 ? 0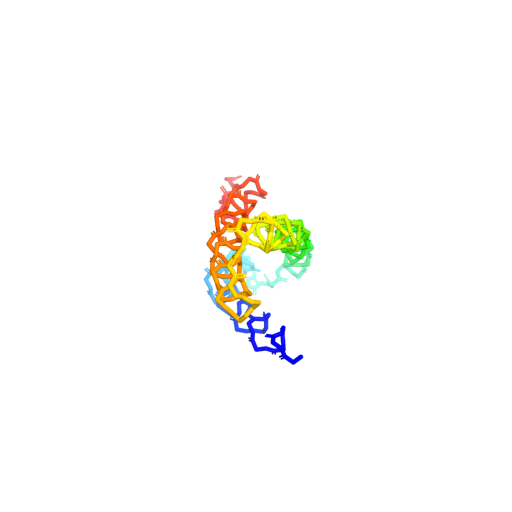.388 -2.913 -10.649 1.00 77.19 94 ALA A C 1
ATOM 746 O O . ALA A 1 94 ? 0.952 -2.737 -11.737 1.00 77.19 94 ALA A O 1
ATOM 747 N N . LYS A 1 95 ? -0.865 -3.386 -10.573 1.00 75.44 95 LYS A N 1
ATOM 748 C CA . LYS A 1 95 ? -1.694 -3.690 -11.749 1.00 75.44 95 LYS A CA 1
ATOM 749 C C . LYS A 1 95 ? -2.094 -2.425 -12.517 1.00 75.44 95 LYS A C 1
ATOM 751 O O . LYS A 1 95 ? -2.000 -2.408 -13.747 1.00 75.44 95 LYS A O 1
ATOM 756 N N . LEU A 1 96 ? -2.493 -1.364 -11.813 1.00 72.50 96 LEU A N 1
ATOM 757 C CA . LEU A 1 96 ? -2.956 -0.097 -12.393 1.00 72.50 96 LEU A CA 1
ATOM 758 C C . LEU A 1 96 ? -1.838 0.646 -13.128 1.00 72.50 96 LEU A C 1
ATOM 760 O O . LEU A 1 96 ? -2.022 1.116 -14.250 1.00 72.50 96 LEU A O 1
ATOM 764 N N . VAL A 1 97 ? -0.640 0.646 -12.550 1.00 70.25 97 VAL A N 1
ATOM 765 C CA . VAL A 1 97 ? 0.558 1.244 -13.149 1.00 70.25 97 VAL A CA 1
ATOM 766 C C . VAL A 1 97 ? 1.117 0.381 -14.301 1.00 70.25 97 VAL A C 1
ATOM 768 O O . VAL A 1 97 ? 2.136 0.711 -14.913 1.00 70.25 97 VAL A O 1
ATOM 771 N N . ARG A 1 98 ? 0.411 -0.706 -14.664 1.00 65.00 98 ARG A N 1
ATOM 772 C CA . ARG A 1 98 ? 0.742 -1.621 -15.767 1.00 65.00 98 ARG A CA 1
ATOM 773 C C . ARG A 1 98 ? 2.169 -2.153 -15.680 1.00 65.00 98 ARG A C 1
ATOM 775 O O . ARG A 1 98 ? 2.758 -2.482 -16.707 1.00 65.00 98 ARG A O 1
ATOM 782 N N . LEU A 1 99 ? 2.697 -2.290 -14.465 1.00 60.78 99 LEU A N 1
ATOM 783 C CA . LEU A 1 99 ? 4.063 -2.752 -14.222 1.00 60.78 99 LEU A CA 1
ATOM 784 C C . LEU A 1 99 ? 4.329 -4.103 -14.925 1.00 60.78 99 LEU A C 1
ATOM 786 O O . LEU A 1 99 ? 5.403 -4.352 -15.467 1.00 60.78 99 LEU A O 1
ATOM 790 N N . PHE A 1 100 ? 3.285 -4.929 -15.052 1.00 55.81 100 PHE A N 1
ATOM 791 C CA . PHE A 1 100 ? 3.345 -6.242 -15.689 1.00 55.81 100 PHE A CA 1
ATOM 792 C C . PHE A 1 100 ? 3.001 -6.279 -17.186 1.00 55.81 100 PHE A C 1
ATOM 794 O O . PHE A 1 100 ? 3.344 -7.261 -17.844 1.00 55.81 100 PHE A O 1
ATOM 801 N N . ARG A 1 101 ? 2.423 -5.236 -17.802 1.00 46.56 101 ARG A N 1
ATOM 802 C CA . ARG A 1 101 ? 2.093 -5.306 -19.242 1.00 46.56 101 ARG A CA 1
ATOM 803 C C . ARG A 1 101 ? 3.357 -5.200 -20.102 1.00 46.56 101 ARG A C 1
ATOM 805 O O . ARG A 1 101 ? 4.120 -4.245 -19.991 1.00 46.56 101 ARG A O 1
ATOM 812 N N . HIS A 1 102 ? 3.582 -6.210 -20.942 1.00 45.19 102 HIS A N 1
ATOM 813 C CA . HIS A 1 102 ? 4.400 -6.076 -22.145 1.00 45.19 102 HIS A CA 1
ATOM 814 C C . HIS A 1 102 ? 3.624 -5.166 -23.101 1.00 45.19 102 HIS A C 1
ATOM 816 O O . HIS A 1 102 ? 2.500 -5.490 -23.480 1.00 45.19 102 HIS A O 1
ATOM 822 N N . THR A 1 103 ? 4.169 -3.997 -23.422 1.00 37.66 103 THR A N 1
ATOM 823 C CA . THR A 1 103 ? 3.701 -3.252 -24.594 1.00 37.66 103 THR A CA 1
ATOM 824 C C . THR A 1 103 ? 4.207 -4.010 -25.827 1.00 37.66 103 THR A C 1
ATOM 826 O O . THR A 1 103 ? 5.402 -4.323 -25.822 1.00 37.66 103 THR A O 1
ATOM 829 N N . PRO A 1 104 ? 3.344 -4.367 -26.797 1.00 41.56 104 PRO A N 1
ATOM 830 C CA . PRO A 1 104 ? 3.791 -4.850 -28.103 1.00 41.56 104 PRO A CA 1
ATOM 831 C C . PRO A 1 104 ? 4.593 -3.776 -28.847 1.00 41.56 104 PRO A C 1
ATOM 833 O O . PRO A 1 104 ? 4.389 -2.574 -28.545 1.00 41.56 104 PRO A O 1
#